Protein AF-A0A7S1WPB9-F1 (afdb_monomer)

Secondary structure (DSSP, 8-state):
-EEEE-HHHHT-HHHHHHHHHHHHTTPPPEEEEESS--SPPHHHHHHHHHHTHHHHHHHHHTTT--HHHHHHHHHHHHHSPPEEE---TT--HHHHHHHHHHHHTT-----PPPP-----------------

Sequence (132 aa):
MVVIVTPGVLARPWCAGEIAVAHQHQVPLVPVVFGTPWPPSSESIESALAGLGPQGTEILAGKGISLVQIRDAYGALSAASPVLVEALSECSYDRAIRAMLGVCDGRAPSLAPPAQSAAEDGGGVAAGIRRQ

pLDDT: mean 78.56, std 17.23, range [46.22, 97.81]

Foldseek 3Di:
DEDADDLVQLLALVSLLVLLVCVVVVNDYEYEYEADDDDQDLVSNVSSLVSCPPVSQVVCVVVVHHSVSSSVSSVNNRVDDYRYDYNDPPPPVVLVVVQVVCVVVVHHRDPPDPDPPPPPPDDDDDDDDDDD

Structure (mmCIF, N/CA/C/O backbone):
data_AF-A0A7S1WPB9-F1
#
_entry.id   AF-A0A7S1WPB9-F1
#
loop_
_atom_site.group_PDB
_atom_site.id
_atom_site.type_symbol
_atom_site.label_atom_id
_atom_site.label_alt_id
_atom_site.label_comp_id
_atom_site.label_asym_id
_atom_site.label_entity_id
_atom_site.label_seq_id
_atom_site.pdbx_PDB_ins_code
_atom_site.Cartn_x
_atom_site.Cartn_y
_atom_site.Cartn_z
_atom_site.occupancy
_atom_site.B_iso_or_equiv
_atom_site.auth_seq_id
_atom_site.auth_comp_id
_atom_site.auth_asym_id
_atom_site.auth_atom_id
_atom_site.pdbx_PDB_model_num
ATOM 1 N N . MET A 1 1 ? -2.193 -10.305 -4.334 1.00 89.50 1 MET A N 1
ATOM 2 C CA . MET A 1 1 ? -2.547 -8.924 -4.703 1.00 89.50 1 MET A CA 1
ATOM 3 C C . MET A 1 1 ? -1.323 -8.257 -5.295 1.00 89.50 1 MET A C 1
ATOM 5 O O . MET A 1 1 ? -0.276 -8.241 -4.658 1.00 89.50 1 MET A O 1
ATOM 9 N N . VAL A 1 2 ? -1.453 -7.736 -6.510 1.00 88.81 2 VAL A N 1
ATOM 10 C CA . VAL A 1 2 ? -0.414 -6.916 -7.137 1.00 88.81 2 VAL A CA 1
ATOM 11 C C . VAL A 1 2 ? -0.661 -5.464 -6.747 1.00 88.81 2 VAL A C 1
ATOM 13 O O . VAL A 1 2 ? -1.787 -4.987 -6.869 1.00 88.81 2 VAL A O 1
ATOM 16 N N . VAL A 1 3 ? 0.370 -4.777 -6.262 1.00 88.94 3 VAL A N 1
ATOM 17 C CA . VAL A 1 3 ? 0.270 -3.385 -5.811 1.00 88.94 3 VAL A CA 1
ATOM 18 C C . VAL A 1 3 ? 1.195 -2.529 -6.657 1.00 88.94 3 VAL A C 1
ATOM 20 O O . VAL A 1 3 ? 2.410 -2.682 -6.591 1.00 88.94 3 VAL A O 1
ATOM 23 N N . ILE A 1 4 ? 0.627 -1.605 -7.430 1.00 89.38 4 ILE A N 1
ATOM 24 C CA . ILE A 1 4 ? 1.413 -0.575 -8.115 1.00 89.38 4 ILE A CA 1
ATOM 25 C C . ILE A 1 4 ? 1.874 0.425 -7.064 1.00 89.38 4 ILE A C 1
ATOM 27 O O . ILE A 1 4 ? 1.068 1.190 -6.530 1.00 89.38 4 ILE A O 1
ATOM 31 N N . VAL A 1 5 ? 3.164 0.415 -6.749 1.00 87.56 5 VAL A N 1
ATOM 32 C CA . VAL A 1 5 ? 3.667 1.223 -5.652 1.00 87.56 5 VAL A CA 1
ATOM 33 C C . VAL A 1 5 ? 4.072 2.604 -6.138 1.00 87.56 5 VAL A C 1
ATOM 35 O O . VAL A 1 5 ? 5.113 2.801 -6.757 1.00 87.56 5 VAL A O 1
ATOM 38 N N . THR A 1 6 ? 3.231 3.578 -5.812 1.00 86.50 6 THR A N 1
ATOM 39 C CA . THR A 1 6 ? 3.523 5.006 -5.954 1.00 86.50 6 THR A CA 1
ATOM 40 C C . THR A 1 6 ? 3.005 5.740 -4.716 1.00 86.50 6 THR A C 1
ATOM 42 O O . THR A 1 6 ? 2.036 5.270 -4.108 1.00 86.50 6 THR A O 1
ATOM 45 N N . PRO A 1 7 ? 3.570 6.906 -4.348 1.00 85.12 7 PRO A N 1
ATOM 46 C CA . PRO A 1 7 ? 3.052 7.699 -3.232 1.00 85.12 7 PRO A CA 1
ATOM 47 C C . PRO A 1 7 ? 1.554 8.000 -3.370 1.00 85.12 7 PRO A C 1
ATOM 49 O O . PRO A 1 7 ? 0.802 7.893 -2.407 1.00 85.12 7 PRO A O 1
ATOM 52 N N . GLY A 1 8 ? 1.099 8.287 -4.595 1.00 87.38 8 GLY A N 1
ATOM 53 C CA . GLY A 1 8 ? -0.309 8.554 -4.883 1.00 87.38 8 GLY A CA 1
ATOM 54 C C . GLY A 1 8 ? -1.222 7.346 -4.668 1.00 87.38 8 GLY A C 1
ATOM 55 O O . GLY A 1 8 ? -2.339 7.522 -4.202 1.00 87.38 8 GLY A O 1
ATOM 56 N N . VAL A 1 9 ? -0.773 6.121 -4.962 1.00 91.06 9 VAL A N 1
ATOM 57 C CA . VAL A 1 9 ? -1.559 4.909 -4.667 1.00 91.06 9 VAL A CA 1
ATOM 58 C C . VAL A 1 9 ? -1.622 4.667 -3.160 1.00 91.06 9 VAL A C 1
ATOM 60 O O . VAL A 1 9 ? -2.707 4.449 -2.628 1.00 91.06 9 VAL A O 1
ATOM 63 N N . LEU A 1 10 ? -0.490 4.766 -2.458 1.00 91.50 10 LEU A N 1
ATOM 64 C CA . LEU A 1 10 ? -0.427 4.499 -1.017 1.00 91.50 10 LEU A CA 1
ATOM 65 C C . LEU A 1 10 ? -1.152 5.560 -0.167 1.00 91.50 10 LEU A C 1
ATOM 67 O O . LEU A 1 10 ? -1.588 5.263 0.942 1.00 91.50 10 LEU A O 1
ATOM 71 N N . ALA A 1 11 ? -1.321 6.780 -0.674 1.00 92.19 11 ALA A N 1
ATOM 72 C CA . ALA A 1 11 ? -2.071 7.835 0.008 1.00 92.19 11 ALA A CA 1
ATOM 73 C C . ALA A 1 11 ? -3.590 7.780 -0.250 1.00 92.19 11 ALA A C 1
ATOM 75 O O . ALA A 1 11 ? -4.334 8.609 0.273 1.00 92.19 11 ALA A O 1
ATOM 76 N N . ARG A 1 12 ? -4.092 6.839 -1.066 1.00 94.25 12 ARG A N 1
ATOM 77 C CA . ARG A 1 12 ? -5.533 6.717 -1.336 1.00 94.25 12 ARG A CA 1
ATOM 78 C C . ARG A 1 12 ? -6.196 5.780 -0.327 1.00 94.25 12 ARG A C 1
ATOM 80 O O . ARG A 1 12 ? -5.804 4.616 -0.259 1.00 94.25 12 ARG A O 1
ATOM 87 N N . PRO A 1 13 ? -7.262 6.218 0.369 1.00 94.62 13 PRO A N 1
ATOM 88 C CA . PRO A 1 13 ? -7.926 5.407 1.392 1.00 94.62 13 PRO A CA 1
ATOM 89 C C . PRO A 1 13 ? -8.379 4.038 0.889 1.00 94.62 13 PRO A C 1
ATOM 91 O O . PRO A 1 13 ? -8.163 3.034 1.552 1.00 94.62 13 PRO A O 1
ATOM 94 N N . TRP A 1 14 ? -8.941 3.973 -0.317 1.00 96.12 14 TRP A N 1
ATOM 95 C CA . TRP A 1 14 ? -9.410 2.718 -0.913 1.00 96.12 14 TRP A CA 1
ATOM 96 C C . TRP A 1 14 ? -8.264 1.718 -1.108 1.00 96.12 14 TRP A C 1
ATOM 98 O O . TRP A 1 14 ? -8.376 0.569 -0.699 1.00 96.12 14 TRP A O 1
ATOM 108 N N . CYS A 1 15 ? -7.137 2.179 -1.657 1.00 96.44 15 CYS A N 1
ATOM 109 C CA . CYS A 1 15 ? -5.960 1.346 -1.883 1.00 96.44 15 CYS A CA 1
ATOM 110 C C . CYS A 1 15 ? -5.332 0.901 -0.557 1.00 96.44 15 CYS A C 1
ATOM 112 O O . CYS A 1 15 ? -5.012 -0.273 -0.395 1.00 96.44 15 CYS A O 1
ATOM 114 N N . ALA A 1 16 ? -5.214 1.814 0.411 1.00 95.44 16 ALA A N 1
ATOM 115 C CA . ALA A 1 16 ? -4.731 1.503 1.753 1.00 95.44 16 ALA A CA 1
ATOM 116 C C . ALA A 1 16 ? -5.584 0.416 2.425 1.00 95.44 16 ALA A C 1
ATOM 118 O O . ALA A 1 16 ? -5.052 -0.531 3.004 1.00 95.44 16 ALA A O 1
ATOM 119 N N . GLY A 1 17 ? -6.909 0.525 2.290 1.00 96.56 17 GLY A N 1
ATOM 120 C CA . GLY A 1 17 ? -7.857 -0.460 2.794 1.00 96.56 17 GLY A CA 1
ATOM 121 C C . GLY A 1 17 ? -7.704 -1.825 2.124 1.00 96.56 17 GLY A C 1
ATOM 122 O O . GLY A 1 17 ? -7.613 -2.830 2.821 1.00 96.56 17 GLY A O 1
ATOM 123 N N . GLU A 1 18 ? -7.616 -1.878 0.794 1.00 97.81 18 GLU A N 1
ATOM 124 C CA . GLU A 1 18 ? -7.416 -3.136 0.058 1.00 97.81 18 GLU A CA 1
ATOM 125 C C . GLU A 1 18 ? -6.106 -3.830 0.441 1.00 97.81 18 GLU A C 1
ATOM 127 O O . GLU A 1 18 ? -6.098 -5.039 0.670 1.00 97.81 18 GLU A O 1
ATOM 132 N N . ILE A 1 19 ? -5.014 -3.071 0.570 1.00 96.88 19 ILE A N 1
ATOM 133 C CA . ILE A 1 19 ? -3.709 -3.601 0.982 1.00 96.88 19 ILE A CA 1
ATOM 134 C C . ILE A 1 19 ? -3.785 -4.148 2.415 1.00 96.88 19 ILE A C 1
ATOM 136 O O . ILE A 1 19 ? -3.306 -5.253 2.676 1.00 96.88 19 ILE A O 1
ATOM 140 N N . ALA A 1 20 ? -4.429 -3.418 3.334 1.00 97.56 20 ALA A N 1
ATOM 141 C CA . ALA A 1 20 ? -4.616 -3.859 4.714 1.00 97.56 20 ALA A CA 1
ATOM 142 C C . ALA A 1 20 ? -5.461 -5.137 4.812 1.00 97.56 20 ALA A C 1
ATOM 144 O O . ALA A 1 20 ? -5.086 -6.070 5.520 1.00 97.56 20 ALA A O 1
ATOM 145 N N . VAL A 1 21 ? -6.568 -5.211 4.071 1.00 97.62 21 VAL A N 1
ATOM 146 C CA . VAL A 1 21 ? -7.438 -6.395 4.019 1.00 97.62 21 VAL A CA 1
ATOM 147 C C . VAL A 1 21 ? -6.696 -7.584 3.408 1.00 97.62 21 VAL A C 1
ATOM 149 O O . VAL A 1 21 ? -6.711 -8.673 3.978 1.00 97.62 21 VAL A O 1
ATOM 152 N N . ALA A 1 22 ? -5.987 -7.389 2.294 1.00 96.88 22 ALA A N 1
ATOM 153 C CA . ALA A 1 22 ? -5.177 -8.438 1.680 1.00 96.88 22 ALA A CA 1
ATOM 154 C C . ALA A 1 22 ? -4.135 -8.992 2.664 1.00 96.88 22 ALA A C 1
ATOM 156 O O . ALA A 1 22 ? -4.024 -10.208 2.814 1.00 96.88 22 ALA A O 1
ATOM 157 N N . HIS A 1 23 ? -3.439 -8.115 3.393 1.00 96.75 23 HIS A N 1
ATOM 158 C CA . HIS A 1 23 ? -2.490 -8.509 4.431 1.00 96.75 23 HIS A CA 1
ATOM 159 C C . HIS A 1 23 ? -3.156 -9.307 5.567 1.00 96.75 23 HIS A C 1
ATOM 161 O O . HIS A 1 23 ? -2.672 -10.378 5.926 1.00 96.75 23 HIS A O 1
ATOM 167 N N . GLN A 1 24 ? -4.293 -8.839 6.095 1.00 97.00 24 GLN A N 1
ATOM 168 C CA . GLN A 1 24 ? -5.042 -9.532 7.156 1.00 97.00 24 GLN A CA 1
ATOM 169 C C . GLN A 1 24 ? -5.479 -10.942 6.750 1.00 97.00 24 GLN A C 1
ATOM 171 O O . GLN A 1 24 ? -5.432 -11.864 7.560 1.00 97.00 24 GLN A O 1
ATOM 176 N N . HIS A 1 25 ? -5.872 -11.114 5.489 1.00 96.69 25 HIS A N 1
ATOM 177 C CA . HIS A 1 25 ? -6.272 -12.403 4.928 1.00 96.69 25 HIS A CA 1
ATOM 178 C C . HIS A 1 25 ? -5.102 -13.214 4.358 1.00 96.69 25 HIS A C 1
ATOM 180 O O . HIS A 1 25 ? -5.331 -14.196 3.655 1.00 96.69 25 HIS A O 1
ATOM 186 N N . GLN A 1 26 ? -3.857 -12.821 4.652 1.00 95.06 26 GLN A N 1
ATOM 187 C CA . GLN A 1 26 ? -2.639 -13.510 4.213 1.00 95.06 26 GLN A CA 1
ATOM 188 C C . GLN A 1 26 ? -2.556 -13.688 2.688 1.00 95.06 26 GLN A C 1
ATOM 190 O O . GLN A 1 26 ? -1.932 -14.622 2.184 1.00 95.06 26 GLN A O 1
ATOM 195 N N . VAL A 1 27 ? -3.177 -12.781 1.932 1.00 94.19 27 VAL A N 1
ATOM 196 C CA . VAL A 1 27 ? -3.058 -12.745 0.479 1.00 94.19 27 VAL A CA 1
ATOM 197 C C . VAL A 1 27 ? -1.656 -12.226 0.141 1.00 94.19 27 VAL A C 1
ATOM 199 O O . VAL A 1 27 ? -1.315 -11.118 0.561 1.00 94.19 27 VAL A O 1
ATOM 202 N N . PRO A 1 28 ? -0.846 -12.961 -0.647 1.00 90.44 28 PRO A N 1
ATOM 203 C CA . PRO A 1 28 ? 0.503 -12.527 -1.001 1.00 90.44 28 PRO A CA 1
ATOM 204 C C . PRO A 1 28 ? 0.506 -11.132 -1.628 1.00 90.44 28 PRO A C 1
ATOM 206 O O . PRO A 1 28 ? -0.250 -10.877 -2.570 1.00 90.44 28 PRO A O 1
ATOM 209 N N . LEU A 1 29 ? 1.350 -10.233 -1.121 1.00 91.44 29 LEU A N 1
ATOM 210 C CA . LEU A 1 29 ? 1.523 -8.885 -1.657 1.00 91.44 29 LEU A CA 1
ATOM 211 C C . LEU A 1 29 ? 2.712 -8.862 -2.617 1.00 91.44 29 LEU A C 1
ATOM 213 O O . LEU A 1 29 ? 3.808 -9.290 -2.264 1.00 91.44 29 LEU A O 1
ATOM 217 N N . VAL A 1 30 ? 2.490 -8.354 -3.827 1.00 90.31 30 VAL A N 1
ATOM 218 C CA . VAL A 1 30 ? 3.505 -8.268 -4.882 1.00 90.31 30 VAL A CA 1
ATOM 219 C C . VAL A 1 30 ? 3.675 -6.797 -5.257 1.00 90.31 30 VAL A C 1
ATOM 221 O O . VAL A 1 30 ? 2.840 -6.267 -6.000 1.00 90.31 30 VAL A O 1
ATOM 224 N N . PRO A 1 31 ? 4.700 -6.108 -4.730 1.00 89.06 31 PRO A N 1
ATOM 225 C CA . PRO A 1 31 ? 4.952 -4.720 -5.080 1.00 89.06 31 PRO A CA 1
ATOM 226 C C . PRO A 1 31 ? 5.494 -4.621 -6.509 1.00 89.06 31 PRO A C 1
ATOM 228 O O . PRO A 1 31 ? 6.469 -5.281 -6.856 1.00 89.06 31 PRO A O 1
ATOM 231 N N . VAL A 1 32 ? 4.876 -3.777 -7.332 1.00 86.88 32 VAL A N 1
ATOM 232 C CA . VAL A 1 32 ? 5.345 -3.407 -8.673 1.00 86.88 32 VAL A CA 1
ATOM 233 C C . VAL A 1 32 ? 5.765 -1.946 -8.631 1.00 86.88 32 VAL A C 1
ATOM 235 O O . VAL A 1 32 ? 4.933 -1.063 -8.418 1.00 86.88 32 VAL A O 1
ATOM 238 N N . VAL A 1 33 ? 7.057 -1.693 -8.807 1.00 83.75 33 VAL A N 1
ATOM 239 C CA . VAL A 1 33 ? 7.663 -0.367 -8.624 1.00 83.75 33 VAL A CA 1
ATOM 240 C C . VAL A 1 33 ? 8.086 0.195 -9.972 1.00 83.75 33 VAL A C 1
ATOM 242 O O . VAL A 1 33 ? 8.727 -0.506 -10.751 1.00 83.75 33 VAL A O 1
ATOM 245 N N . PHE A 1 34 ? 7.772 1.468 -10.221 1.00 78.31 34 PHE A N 1
ATOM 246 C CA . PHE A 1 34 ? 8.148 2.178 -11.444 1.00 78.31 34 PHE A CA 1
ATOM 247 C C . PHE A 1 34 ? 9.233 3.222 -11.168 1.00 78.31 34 PHE A C 1
ATOM 249 O O . PHE A 1 34 ? 8.961 4.240 -10.538 1.00 78.31 34 PHE A O 1
ATOM 256 N N . GLY A 1 35 ? 10.445 3.001 -11.685 1.00 66.44 35 GLY A N 1
ATOM 257 C CA . GLY A 1 35 ? 11.460 4.051 -11.879 1.00 66.44 35 GLY A CA 1
ATOM 258 C C . GLY A 1 35 ? 12.040 4.770 -10.651 1.00 66.44 35 GLY A C 1
ATOM 259 O O . GLY A 1 35 ? 12.864 5.661 -10.838 1.00 66.44 35 GLY A O 1
ATOM 260 N N . THR A 1 36 ? 11.658 4.425 -9.421 1.00 63.81 36 THR A N 1
ATOM 261 C CA . THR A 1 36 ? 12.182 5.051 -8.195 1.00 63.81 36 THR A CA 1
ATOM 262 C C . THR A 1 36 ? 12.830 4.024 -7.267 1.00 63.81 36 THR A C 1
ATOM 264 O O . THR A 1 36 ? 12.495 2.838 -7.328 1.00 63.81 36 THR A O 1
ATOM 267 N N . PRO A 1 37 ? 13.776 4.450 -6.407 1.00 60.09 37 PRO A N 1
ATOM 268 C CA . PRO A 1 37 ? 14.389 3.543 -5.450 1.00 60.09 37 PRO A CA 1
ATOM 269 C C . PRO A 1 37 ? 13.341 2.987 -4.473 1.00 60.09 37 PRO A C 1
ATOM 271 O O . PRO A 1 37 ? 12.547 3.723 -3.888 1.00 60.09 37 PRO A O 1
ATOM 274 N N . TRP A 1 38 ? 13.373 1.666 -4.323 1.00 67.56 38 TRP A N 1
ATOM 275 C CA . TRP A 1 38 ? 12.595 0.830 -3.406 1.00 67.56 38 TRP A CA 1
ATOM 276 C C . TRP A 1 38 ? 13.584 0.017 -2.557 1.00 67.56 38 TRP A C 1
ATOM 278 O O . TRP A 1 38 ? 14.642 -0.326 -3.096 1.00 67.56 38 TRP A O 1
ATOM 288 N N . PRO A 1 39 ? 13.302 -0.349 -1.287 1.0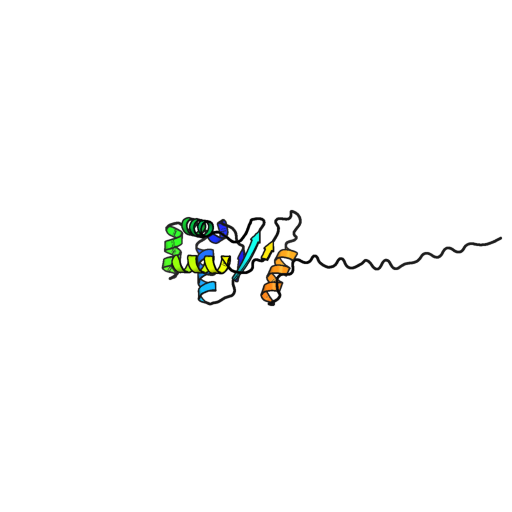0 68.38 39 PRO A N 1
ATOM 289 C CA . PRO A 1 39 ? 12.034 -0.286 -0.536 1.00 68.38 39 PRO A CA 1
ATOM 290 C C . PRO A 1 39 ? 11.685 1.075 0.097 1.00 68.38 39 PRO A C 1
ATOM 292 O O . PRO A 1 39 ? 12.563 1.925 0.247 1.00 68.38 39 PRO A O 1
ATOM 295 N N . PRO A 1 40 ? 10.408 1.307 0.474 1.00 76.56 40 PRO A N 1
ATOM 296 C CA . PRO A 1 40 ? 9.967 2.534 1.110 1.00 76.56 40 PRO A CA 1
ATOM 297 C C . PRO A 1 40 ? 10.496 2.546 2.541 1.00 76.56 40 PRO A C 1
ATOM 299 O O . PRO A 1 40 ? 10.333 1.583 3.296 1.00 76.56 40 PRO A O 1
ATOM 302 N N . SER A 1 41 ? 11.131 3.654 2.916 1.00 85.69 41 SER A N 1
ATOM 303 C CA . SER A 1 41 ? 11.561 3.892 4.292 1.00 85.69 41 SER A CA 1
ATOM 304 C C . SER A 1 41 ? 10.353 3.987 5.229 1.00 85.69 41 SER A C 1
ATOM 306 O O . SER A 1 41 ? 9.244 4.310 4.795 1.00 85.69 41 SER A O 1
ATOM 308 N N . SER A 1 42 ? 10.564 3.789 6.533 1.00 87.69 42 SER A N 1
ATOM 309 C CA . SER A 1 42 ? 9.523 4.053 7.538 1.00 87.69 42 SER A CA 1
ATOM 310 C C . SER A 1 42 ? 8.967 5.475 7.413 1.00 87.69 42 SER A C 1
ATOM 312 O O . SER A 1 42 ? 7.767 5.681 7.525 1.00 87.69 42 SER A O 1
ATOM 314 N N . GLU A 1 43 ? 9.819 6.449 7.087 1.00 88.94 43 GLU A N 1
ATOM 315 C CA . GLU A 1 43 ? 9.408 7.828 6.808 1.00 88.94 43 GLU A CA 1
ATOM 316 C C . GLU A 1 43 ? 8.459 7.929 5.601 1.00 88.94 43 GLU A C 1
ATOM 318 O O . GLU A 1 43 ? 7.452 8.632 5.661 1.00 88.94 43 GLU A O 1
ATOM 323 N N . SER A 1 44 ? 8.726 7.180 4.527 1.00 86.38 44 SER A N 1
ATOM 324 C CA . SER A 1 44 ? 7.849 7.137 3.348 1.00 86.38 44 SER A CA 1
ATOM 325 C C . SER A 1 44 ? 6.484 6.524 3.678 1.00 86.38 44 SER A C 1
ATOM 327 O O . SER A 1 44 ? 5.461 6.990 3.178 1.00 86.38 44 SER A O 1
ATOM 329 N N . ILE A 1 45 ? 6.457 5.501 4.540 1.00 90.12 45 ILE A N 1
ATOM 330 C CA . ILE A 1 45 ? 5.218 4.888 5.039 1.00 90.12 45 ILE A CA 1
ATOM 331 C C . ILE A 1 45 ? 4.414 5.910 5.847 1.00 90.12 45 ILE A C 1
ATOM 333 O O . ILE A 1 45 ? 3.232 6.104 5.570 1.00 90.12 45 ILE A O 1
ATOM 337 N N . GLU A 1 46 ? 5.043 6.610 6.792 1.00 92.44 46 GLU A N 1
ATOM 338 C CA . GLU A 1 46 ? 4.359 7.633 7.593 1.00 92.44 46 GLU A CA 1
ATOM 339 C C . GLU A 1 46 ? 3.857 8.799 6.731 1.00 92.44 46 GLU A C 1
ATOM 341 O O . GLU A 1 46 ? 2.744 9.281 6.935 1.00 92.44 46 GLU A O 1
ATOM 346 N N . SER A 1 47 ? 4.622 9.209 5.716 1.00 90.31 47 SER A N 1
ATOM 347 C CA . SER A 1 47 ? 4.186 10.218 4.746 1.00 90.31 47 SER A CA 1
ATOM 348 C C . SER A 1 47 ? 2.934 9.772 3.977 1.00 90.31 47 SER A C 1
ATOM 350 O O . SER A 1 47 ? 1.984 10.546 3.841 1.00 90.31 47 SER A O 1
ATOM 352 N N . ALA A 1 48 ? 2.879 8.510 3.537 1.00 90.00 48 ALA A N 1
ATOM 353 C CA . ALA A 1 48 ? 1.701 7.957 2.871 1.00 90.00 48 ALA A CA 1
ATOM 354 C C . ALA A 1 48 ? 0.477 7.901 3.800 1.00 90.00 48 ALA A C 1
ATOM 356 O O . ALA A 1 48 ? -0.625 8.256 3.381 1.00 90.00 48 ALA A O 1
ATOM 357 N N . LEU A 1 49 ? 0.667 7.513 5.067 1.00 92.94 49 LEU A N 1
ATOM 358 C CA . LEU A 1 49 ? -0.401 7.501 6.073 1.00 92.94 49 LEU A CA 1
ATOM 359 C C . LEU A 1 49 ? -0.923 8.912 6.362 1.00 92.94 49 LEU A C 1
ATOM 361 O O . LEU A 1 49 ? -2.134 9.115 6.426 1.00 92.94 49 LEU A O 1
ATOM 365 N N . ALA A 1 50 ? -0.031 9.897 6.481 1.00 93.12 50 ALA A N 1
ATOM 366 C CA . ALA A 1 50 ? -0.414 11.299 6.631 1.00 93.12 50 ALA A CA 1
ATOM 367 C C . ALA A 1 50 ? -1.220 11.800 5.418 1.00 93.12 50 ALA A C 1
ATOM 369 O O . ALA A 1 50 ? -2.181 12.554 5.579 1.00 93.12 50 ALA A O 1
ATOM 370 N N . GLY A 1 51 ? -0.878 11.326 4.215 1.00 92.31 51 GLY A N 1
ATOM 371 C CA . GLY A 1 51 ? -1.571 11.640 2.965 1.00 92.31 51 GLY A CA 1
ATOM 372 C C . GLY A 1 51 ? -3.030 11.171 2.890 1.00 92.31 51 GLY A C 1
ATOM 373 O O . GLY A 1 51 ? -3.783 11.709 2.081 1.00 92.31 51 GLY A O 1
ATOM 374 N N . LEU A 1 52 ? -3.464 10.233 3.744 1.00 93.00 52 LEU A N 1
ATOM 375 C CA . LEU A 1 52 ? -4.867 9.796 3.810 1.00 93.00 52 LEU A CA 1
ATOM 376 C C . LEU A 1 52 ? -5.806 10.924 4.265 1.00 93.00 52 LEU A C 1
ATOM 378 O O . LEU A 1 52 ? -6.970 10.970 3.857 1.00 93.00 52 LEU A O 1
ATOM 382 N N . GLY A 1 53 ? -5.301 11.818 5.121 1.00 93.69 53 GLY A N 1
ATOM 383 C CA . GLY A 1 53 ? -6.066 12.893 5.743 1.00 93.69 53 GLY A CA 1
ATOM 384 C C . GLY A 1 53 ? -7.233 12.412 6.629 1.00 93.69 53 GLY A C 1
ATOM 385 O O . GLY A 1 53 ? -7.541 11.220 6.693 1.00 93.69 53 GLY A O 1
ATOM 386 N N . PRO A 1 54 ? -7.934 13.337 7.312 1.00 95.38 54 PRO A N 1
ATOM 387 C CA . PRO A 1 54 ? -8.998 12.981 8.256 1.00 95.38 54 PRO A CA 1
ATOM 388 C C . PRO A 1 54 ? -10.161 12.223 7.602 1.00 95.38 54 PRO A C 1
ATOM 390 O O . PRO A 1 54 ? -10.585 11.180 8.096 1.00 95.38 54 PRO A O 1
ATOM 393 N N . GLN A 1 55 ? -10.627 12.694 6.442 1.00 95.31 55 GLN A N 1
ATOM 394 C CA . GLN A 1 55 ? -11.729 12.061 5.713 1.00 95.31 55 GLN A CA 1
ATOM 395 C C . GLN A 1 55 ? -11.379 10.633 5.276 1.00 95.31 55 GLN A C 1
ATOM 397 O O . GLN A 1 55 ? -12.201 9.725 5.381 1.00 95.31 55 GLN A O 1
ATOM 402 N N . GLY A 1 56 ? -10.146 10.413 4.809 1.00 93.75 56 GLY A N 1
ATOM 403 C CA . GLY A 1 56 ? -9.682 9.079 4.452 1.00 93.75 56 GLY A CA 1
ATOM 404 C C . GLY A 1 56 ? -9.639 8.144 5.652 1.00 93.75 56 GLY A C 1
ATOM 405 O O . GLY A 1 56 ? -10.113 7.012 5.561 1.00 93.75 56 GLY A O 1
ATOM 406 N N . THR A 1 57 ? -9.137 8.630 6.791 1.00 94.75 57 THR A N 1
ATOM 407 C CA . THR A 1 57 ? -9.120 7.841 8.029 1.00 94.75 57 THR A CA 1
ATOM 408 C C . THR A 1 57 ? -10.519 7.497 8.530 1.00 94.75 57 THR A C 1
ATOM 410 O O . THR A 1 57 ? -10.738 6.373 8.971 1.00 94.75 57 THR A O 1
ATOM 413 N N . GLU A 1 58 ? -11.484 8.410 8.407 1.00 95.94 58 GLU A N 1
ATOM 414 C CA . GLU A 1 58 ? -12.876 8.169 8.796 1.00 95.94 58 GLU A CA 1
ATOM 415 C C . GLU A 1 58 ? -13.537 7.093 7.921 1.00 95.94 58 GLU A C 1
ATOM 417 O O . GLU A 1 58 ? -14.159 6.167 8.443 1.00 95.94 58 GLU A O 1
ATOM 422 N N . ILE A 1 59 ? -13.341 7.155 6.598 1.00 95.38 59 ILE A N 1
ATOM 423 C CA . ILE A 1 59 ? -13.836 6.139 5.653 1.00 95.38 59 ILE A CA 1
ATOM 424 C C . ILE A 1 59 ? -13.311 4.747 6.026 1.00 95.38 59 ILE A C 1
ATOM 426 O O . ILE A 1 59 ? -14.072 3.779 6.044 1.00 95.38 59 ILE A O 1
ATOM 430 N N . LEU A 1 60 ? -12.016 4.651 6.326 1.00 96.12 60 LEU A N 1
ATOM 431 C CA . LEU A 1 60 ? -11.351 3.405 6.703 1.00 96.12 60 LEU A CA 1
ATOM 432 C C . LEU A 1 60 ? -11.848 2.875 8.051 1.00 96.12 60 LEU A C 1
ATOM 434 O O . LEU A 1 60 ? -12.198 1.697 8.159 1.00 96.12 60 LEU A O 1
ATOM 438 N N . ALA A 1 61 ? -11.975 3.754 9.046 1.00 96.12 61 ALA A N 1
ATOM 439 C CA . ALA A 1 61 ? -12.524 3.407 10.351 1.00 96.12 61 ALA A CA 1
ATOM 440 C C . ALA A 1 61 ? -13.966 2.886 10.237 1.00 96.12 61 ALA A C 1
ATOM 442 O O . ALA A 1 61 ? -14.301 1.870 10.846 1.00 96.12 61 ALA A O 1
ATOM 443 N N . GLY A 1 62 ? -14.796 3.497 9.381 1.00 95.06 62 GLY A N 1
ATOM 444 C CA . GLY A 1 62 ? -16.153 3.030 9.075 1.00 95.06 62 GLY A CA 1
ATOM 445 C C . GLY A 1 62 ? -16.217 1.644 8.416 1.00 95.06 62 GLY A C 1
ATOM 446 O O . GLY A 1 62 ? -17.283 1.031 8.367 1.00 95.06 62 GLY A O 1
ATOM 447 N N . LYS A 1 63 ? -15.086 1.123 7.924 1.00 95.88 63 LYS A N 1
ATOM 448 C CA . LYS A 1 63 ? -14.928 -0.245 7.405 1.00 95.88 63 LYS A CA 1
ATOM 449 C C . LYS A 1 63 ? -14.199 -1.181 8.374 1.00 95.88 63 LYS A C 1
ATOM 451 O O . LYS A 1 63 ? -13.914 -2.314 8.005 1.00 95.88 63 LYS A O 1
ATOM 456 N N . GLY A 1 64 ? -13.907 -0.732 9.595 1.00 96.88 64 GLY A N 1
ATOM 457 C CA . GLY A 1 64 ? -13.167 -1.511 10.590 1.00 96.88 64 GLY A CA 1
ATOM 458 C C . GLY A 1 64 ? -11.668 -1.625 10.302 1.00 96.88 64 GLY A C 1
ATOM 459 O O . GLY A 1 64 ? -11.021 -2.517 10.844 1.00 96.88 64 GLY A O 1
ATOM 460 N N . ILE A 1 65 ? -11.117 -0.744 9.459 1.00 97.62 65 ILE A N 1
ATOM 461 C CA . ILE A 1 65 ? -9.695 -0.727 9.105 1.00 97.62 65 ILE A CA 1
ATOM 462 C C . ILE A 1 65 ? -9.000 0.391 9.886 1.00 97.62 65 ILE A C 1
ATOM 464 O O . ILE A 1 65 ? -9.311 1.570 9.720 1.00 97.62 65 ILE A O 1
ATOM 468 N N . SER A 1 66 ? -8.045 0.025 10.740 1.00 97.12 66 SER A N 1
ATOM 469 C CA . SER A 1 66 ? -7.264 0.965 11.545 1.00 97.12 66 SER A CA 1
ATOM 470 C C . SER A 1 66 ? -5.969 1.392 10.849 1.00 97.12 66 SER A C 1
ATOM 472 O O . SER A 1 66 ? -5.402 0.666 10.033 1.00 97.12 66 SER A O 1
ATOM 474 N N . LEU A 1 67 ? -5.441 2.560 11.231 1.00 96.44 67 LEU A N 1
ATOM 475 C CA . LEU A 1 67 ? -4.136 3.031 10.752 1.00 96.44 67 LEU A CA 1
ATOM 476 C C . LEU A 1 67 ? -2.987 2.081 11.115 1.00 96.44 67 LEU A C 1
ATOM 478 O O . LEU A 1 67 ? -2.030 1.971 10.356 1.00 96.44 67 LEU A O 1
ATOM 482 N N . VAL A 1 68 ? -3.093 1.371 12.242 1.00 96.94 68 VAL A N 1
ATOM 483 C CA . VAL A 1 68 ? -2.104 0.359 12.643 1.00 96.94 68 VAL A CA 1
ATOM 484 C C . VAL A 1 68 ? -2.093 -0.792 11.641 1.00 96.94 68 VAL A C 1
ATOM 486 O O . VAL A 1 68 ? -1.036 -1.155 11.145 1.00 96.94 68 VAL A O 1
ATOM 489 N N . GLN A 1 69 ? -3.268 -1.293 11.249 1.00 97.25 69 GLN A N 1
ATOM 490 C CA . GLN A 1 69 ? -3.371 -2.371 10.262 1.00 97.25 69 GLN A CA 1
ATOM 491 C C . GLN A 1 69 ? -2.813 -1.960 8.893 1.00 97.25 69 GLN A C 1
ATOM 493 O O . GLN A 1 69 ? -2.184 -2.774 8.221 1.00 97.25 69 GLN A O 1
ATOM 498 N N . ILE A 1 70 ? -3.023 -0.705 8.482 1.00 96.69 70 ILE A N 1
ATOM 499 C CA . ILE A 1 70 ? -2.467 -0.177 7.228 1.00 96.69 70 ILE A CA 1
ATOM 500 C C . ILE A 1 70 ? -0.946 -0.058 7.330 1.00 96.69 70 ILE A C 1
ATOM 502 O O . ILE A 1 70 ? -0.246 -0.485 6.415 1.00 96.69 70 ILE A O 1
ATOM 506 N N . ARG A 1 71 ? -0.426 0.473 8.444 1.00 96.38 71 ARG A N 1
ATOM 507 C CA . ARG A 1 71 ? 1.018 0.561 8.696 1.00 96.38 71 ARG A CA 1
ATOM 508 C C . ARG A 1 71 ? 1.674 -0.814 8.623 1.00 96.38 71 ARG A C 1
ATOM 510 O O . ARG A 1 71 ? 2.668 -0.966 7.917 1.00 96.38 71 ARG A O 1
ATOM 517 N N . ASP A 1 72 ? 1.103 -1.803 9.302 1.00 96.06 72 ASP A N 1
ATOM 518 C CA . ASP A 1 72 ? 1.621 -3.172 9.311 1.00 96.06 72 ASP A CA 1
ATOM 519 C C . ASP A 1 72 ? 1.622 -3.764 7.896 1.00 96.06 72 ASP A C 1
ATOM 521 O O . ASP A 1 72 ? 2.621 -4.334 7.456 1.00 96.06 72 ASP A O 1
ATOM 525 N N . ALA A 1 73 ? 0.543 -3.549 7.138 1.00 96.44 73 ALA A N 1
ATOM 526 C CA . ALA A 1 73 ? 0.445 -4.003 5.757 1.00 96.44 73 ALA A CA 1
ATOM 527 C C . ALA A 1 73 ? 1.449 -3.303 4.826 1.00 96.44 73 ALA A C 1
ATOM 529 O O . ALA A 1 73 ? 2.017 -3.946 3.945 1.00 96.44 73 ALA A O 1
ATOM 530 N N . TYR A 1 74 ? 1.720 -2.010 5.026 1.00 94.81 74 TYR A N 1
ATOM 531 C CA . TYR A 1 74 ? 2.754 -1.282 4.281 1.00 94.81 74 TYR A CA 1
ATOM 532 C C . TYR A 1 74 ? 4.159 -1.760 4.656 1.00 94.81 74 TYR A C 1
ATOM 534 O O . TYR A 1 74 ? 5.014 -1.871 3.778 1.00 94.81 74 TYR A O 1
ATOM 542 N N . GLY A 1 75 ? 4.389 -2.112 5.922 1.00 93.06 75 GLY A N 1
ATOM 543 C CA . GLY A 1 75 ? 5.620 -2.763 6.369 1.00 93.06 75 GLY A CA 1
ATOM 544 C C . GLY A 1 75 ? 5.829 -4.125 5.702 1.00 93.06 75 GLY A C 1
ATOM 545 O O . GLY A 1 75 ? 6.905 -4.391 5.168 1.00 93.06 75 GLY A O 1
ATOM 546 N N . ALA A 1 76 ? 4.786 -4.956 5.648 1.00 92.50 76 ALA A N 1
ATOM 547 C CA . ALA A 1 76 ? 4.827 -6.242 4.954 1.00 92.50 76 ALA A CA 1
ATOM 548 C C . ALA A 1 76 ? 5.043 -6.081 3.440 1.00 92.50 76 ALA A C 1
ATOM 550 O O . ALA A 1 76 ? 5.838 -6.809 2.850 1.00 92.50 76 ALA A O 1
ATOM 551 N N . LEU A 1 77 ? 4.385 -5.097 2.817 1.00 91.50 77 LEU A N 1
ATOM 552 C CA . LEU A 1 77 ? 4.593 -4.752 1.411 1.00 91.50 77 LEU A CA 1
ATOM 553 C C . LEU A 1 77 ? 6.043 -4.310 1.156 1.00 91.50 77 LEU A C 1
ATOM 555 O O . LEU A 1 77 ? 6.634 -4.748 0.179 1.00 91.50 77 LEU A O 1
ATOM 559 N N . SER A 1 78 ? 6.625 -3.494 2.041 1.00 89.19 78 SER A N 1
ATOM 560 C CA . SER A 1 78 ? 8.025 -3.035 1.980 1.00 89.19 78 SER A CA 1
ATOM 561 C C . SER A 1 78 ? 9.030 -4.191 2.064 1.00 89.19 78 SER A C 1
ATOM 563 O O . SER A 1 78 ? 10.020 -4.212 1.333 1.00 89.19 78 SER A O 1
ATOM 565 N N . ALA A 1 79 ? 8.746 -5.183 2.913 1.00 88.31 79 ALA A N 1
ATOM 566 C CA . ALA A 1 79 ? 9.569 -6.379 3.080 1.00 88.31 79 ALA A CA 1
ATOM 567 C C . ALA A 1 79 ? 9.402 -7.416 1.949 1.00 88.31 79 ALA A C 1
ATOM 569 O O . ALA A 1 79 ? 10.209 -8.344 1.849 1.00 88.31 79 ALA A O 1
ATOM 570 N N . ALA A 1 80 ? 8.369 -7.294 1.110 1.00 87.06 80 ALA A N 1
ATOM 571 C CA . ALA A 1 80 ? 8.122 -8.214 0.006 1.00 87.06 80 ALA A CA 1
ATOM 572 C C . ALA A 1 80 ? 9.098 -7.988 -1.163 1.00 87.06 80 ALA A C 1
ATOM 574 O O . ALA A 1 80 ? 9.554 -6.872 -1.420 1.00 87.06 80 ALA A O 1
ATOM 575 N N . SER A 1 81 ? 9.399 -9.061 -1.905 1.00 80.75 81 SER A N 1
ATOM 576 C CA . SER A 1 81 ? 10.261 -8.989 -3.090 1.00 80.75 81 SER A CA 1
ATOM 577 C C . SER A 1 81 ? 9.562 -8.190 -4.201 1.00 80.75 81 SER A C 1
ATOM 579 O O . SER A 1 81 ? 8.492 -8.607 -4.655 1.00 80.75 81 SER A O 1
ATOM 581 N N . PRO A 1 82 ? 10.118 -7.043 -4.633 1.00 81.44 82 PRO A N 1
ATOM 582 C CA . PRO A 1 82 ? 9.484 -6.210 -5.641 1.00 81.44 82 PRO A CA 1
ATOM 583 C C . PRO A 1 82 ? 9.733 -6.728 -7.053 1.00 81.44 82 PRO A C 1
ATOM 585 O O . PRO A 1 82 ? 10.807 -7.226 -7.392 1.00 81.44 82 PRO A O 1
ATOM 588 N N . VAL A 1 83 ? 8.755 -6.490 -7.918 1.00 78.12 83 VAL A N 1
ATOM 589 C CA . VAL A 1 83 ? 8.945 -6.470 -9.363 1.00 78.12 83 VAL A CA 1
ATOM 590 C C . VAL A 1 83 ? 9.340 -5.049 -9.749 1.00 78.12 83 VAL A C 1
ATOM 592 O O . VA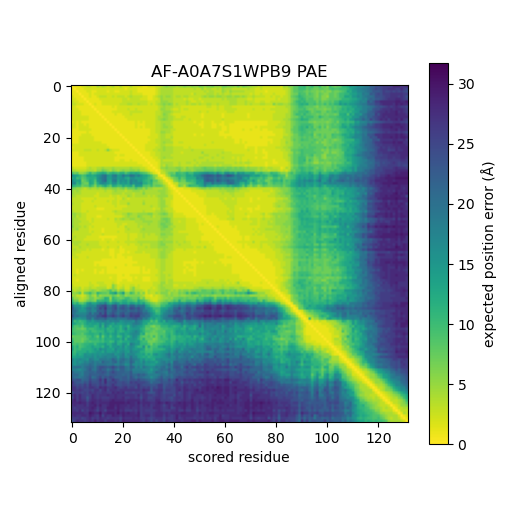L A 1 83 ? 8.523 -4.126 -9.707 1.00 78.12 83 VAL A O 1
ATOM 595 N N . LEU A 1 84 ? 10.608 -4.867 -10.109 1.00 72.56 84 LEU A N 1
ATOM 596 C CA . LEU A 1 84 ? 11.104 -3.590 -10.610 1.00 72.56 84 LEU A CA 1
ATOM 597 C C . LEU A 1 84 ? 10.756 -3.457 -12.091 1.00 72.56 84 LEU A C 1
ATOM 599 O O . LEU A 1 84 ? 11.195 -4.249 -12.923 1.00 72.56 84 LEU A O 1
ATOM 603 N N . VAL A 1 85 ? 9.973 -2.435 -12.415 1.00 68.00 85 VAL A N 1
ATOM 604 C CA . VAL A 1 85 ? 9.746 -1.988 -13.784 1.00 68.00 85 VAL A CA 1
ATOM 605 C C . VAL A 1 85 ? 10.584 -0.730 -13.951 1.00 68.00 85 VAL A C 1
ATOM 607 O O . VAL A 1 85 ? 10.222 0.352 -13.482 1.00 68.00 85 VAL A O 1
ATOM 610 N N . GLU A 1 86 ? 11.761 -0.874 -14.562 1.00 61.31 86 GLU A N 1
ATOM 611 C CA . GLU A 1 86 ? 12.572 0.290 -14.911 1.00 61.31 86 GLU A CA 1
ATOM 612 C C . GLU A 1 86 ? 11.720 1.244 -15.755 1.00 61.31 86 GLU A C 1
ATOM 614 O O . GLU A 1 86 ? 11.029 0.818 -16.688 1.00 61.31 86 GLU A O 1
ATOM 619 N N . ALA A 1 87 ? 11.749 2.533 -15.401 1.00 55.25 87 ALA A N 1
ATOM 620 C CA . ALA A 1 87 ? 11.142 3.599 -16.188 1.00 55.25 87 ALA A CA 1
ATOM 621 C C . ALA A 1 87 ? 11.955 3.782 -17.473 1.00 55.25 87 ALA A C 1
ATOM 623 O O . ALA A 1 87 ? 12.693 4.746 -17.640 1.00 55.25 87 ALA A O 1
ATOM 624 N N . LEU A 1 88 ? 11.874 2.805 -18.366 1.00 46.22 88 LEU A N 1
ATOM 625 C CA . LEU A 1 88 ? 12.457 2.888 -19.685 1.00 46.22 88 LEU A CA 1
ATOM 626 C C . LEU A 1 88 ? 11.384 3.432 -20.608 1.00 46.22 88 LEU A C 1
ATOM 628 O O . LEU A 1 88 ? 10.283 2.885 -20.692 1.00 46.22 88 LEU A O 1
ATOM 632 N N . SER A 1 89 ? 11.757 4.470 -21.342 1.00 49.81 89 SER A N 1
ATOM 633 C CA . SER A 1 89 ? 11.034 5.074 -22.460 1.00 49.81 89 SER A CA 1
ATOM 634 C C . SER A 1 89 ? 10.564 4.081 -23.538 1.00 49.81 89 SER A C 1
ATOM 636 O O . SER A 1 89 ? 9.912 4.497 -24.486 1.00 49.81 89 SER A O 1
ATOM 638 N N . GLU A 1 90 ? 10.864 2.784 -23.401 1.00 51.34 90 GLU A N 1
ATOM 639 C CA . GLU A 1 90 ? 10.494 1.705 -24.321 1.00 51.34 90 GLU A CA 1
ATOM 640 C C . GLU A 1 90 ? 10.126 0.379 -23.617 1.00 51.34 90 GLU A C 1
ATOM 642 O O . GLU A 1 90 ? 10.103 -0.682 -24.243 1.00 51.34 90 GLU A O 1
ATOM 647 N N . CYS A 1 91 ? 9.821 0.382 -22.313 1.00 50.06 91 CYS A N 1
ATOM 648 C CA .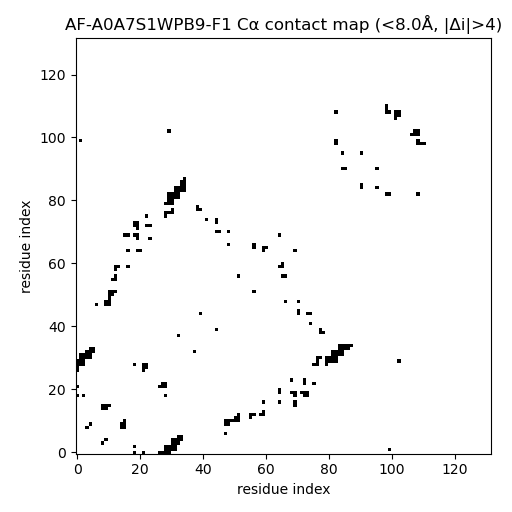 CYS A 1 91 ? 9.273 -0.820 -21.676 1.00 50.06 91 CYS A CA 1
ATOM 649 C C . CYS A 1 91 ? 7.821 -1.005 -22.139 1.00 50.06 91 CYS A C 1
ATOM 651 O O . CYS A 1 91 ? 6.907 -0.364 -21.620 1.00 50.06 91 CYS A O 1
ATOM 653 N N . SER A 1 92 ? 7.596 -1.860 -23.145 1.00 60.75 92 SER A N 1
ATOM 654 C CA . SER A 1 92 ? 6.234 -2.181 -23.573 1.00 60.75 92 SER A CA 1
ATOM 655 C C . SER A 1 92 ? 5.478 -2.808 -22.398 1.00 60.75 92 SER A C 1
ATOM 657 O O . SER A 1 92 ? 6.020 -3.636 -21.656 1.00 60.75 92 SER A O 1
ATOM 659 N N . TYR A 1 93 ? 4.223 -2.394 -22.224 1.00 63.53 93 TYR A N 1
ATOM 660 C CA . TYR A 1 93 ? 3.291 -2.898 -21.212 1.00 63.53 93 TYR A CA 1
ATOM 661 C C . TYR A 1 93 ? 3.327 -4.435 -21.068 1.00 63.53 93 TYR A C 1
ATOM 663 O O . TYR A 1 93 ? 3.140 -4.950 -19.966 1.00 63.53 93 TYR A O 1
ATOM 671 N N . ASP A 1 94 ? 3.661 -5.170 -22.134 1.00 65.75 94 ASP A N 1
ATOM 672 C CA . ASP A 1 94 ? 3.801 -6.628 -22.130 1.00 65.75 94 ASP A CA 1
ATOM 673 C C . ASP A 1 94 ? 4.853 -7.156 -21.152 1.00 65.75 94 ASP A C 1
ATOM 675 O O . ASP A 1 94 ? 4.645 -8.220 -20.571 1.00 65.75 94 ASP A O 1
ATOM 679 N N . ARG A 1 95 ? 5.981 -6.462 -20.938 1.00 61.91 95 ARG A N 1
ATOM 680 C CA . ARG A 1 95 ? 6.985 -6.922 -19.959 1.00 61.91 95 ARG A CA 1
ATOM 681 C C . ARG A 1 95 ? 6.466 -6.804 -18.535 1.00 61.91 95 ARG A C 1
ATOM 683 O O . ARG A 1 95 ? 6.632 -7.743 -17.761 1.00 61.91 95 ARG A O 1
ATOM 690 N N . ALA A 1 96 ? 5.805 -5.693 -18.213 1.00 64.56 96 ALA A N 1
ATOM 691 C CA . ALA A 1 96 ? 5.165 -5.521 -16.915 1.00 64.56 96 ALA A CA 1
ATOM 692 C C . ALA A 1 96 ? 4.076 -6.586 -16.714 1.00 64.56 96 ALA A C 1
ATOM 694 O O . ALA A 1 96 ? 4.045 -7.239 -15.675 1.00 64.56 96 ALA A O 1
ATOM 695 N N . ILE A 1 97 ? 3.244 -6.836 -17.731 1.00 70.38 97 ILE A N 1
ATOM 696 C CA . ILE A 1 97 ? 2.205 -7.874 -17.695 1.00 70.38 97 ILE A CA 1
ATOM 697 C C . ILE A 1 97 ? 2.813 -9.264 -17.496 1.00 70.38 97 ILE A C 1
ATOM 699 O O . ILE A 1 97 ? 2.364 -9.992 -16.620 1.00 70.38 97 ILE A O 1
ATOM 703 N N . ARG A 1 98 ? 3.862 -9.640 -18.233 1.00 69.12 98 ARG A N 1
ATOM 704 C CA . ARG A 1 98 ? 4.519 -10.949 -18.068 1.00 69.12 98 ARG A CA 1
ATOM 705 C C . ARG A 1 98 ? 5.183 -11.106 -16.708 1.00 69.12 98 ARG A C 1
ATOM 707 O O . ARG A 1 98 ? 5.113 -12.189 -16.140 1.00 69.12 98 ARG A O 1
ATOM 714 N N . ALA A 1 99 ? 5.798 -10.051 -16.178 1.00 64.75 99 ALA A N 1
ATOM 715 C CA . ALA A 1 99 ? 6.356 -10.080 -14.833 1.00 64.75 99 ALA A CA 1
ATOM 716 C C . ALA A 1 99 ? 5.246 -10.251 -13.782 1.00 64.75 99 ALA A C 1
ATOM 718 O O . ALA A 1 99 ? 5.373 -11.096 -12.902 1.00 64.75 99 ALA A O 1
ATOM 719 N N . MET A 1 100 ? 4.125 -9.530 -13.922 1.00 67.12 100 MET A N 1
ATOM 720 C CA . MET A 1 100 ? 2.952 -9.682 -13.052 1.00 67.12 100 MET A CA 1
ATOM 721 C C . MET A 1 100 ? 2.340 -11.090 -13.143 1.00 67.12 100 MET A C 1
ATOM 723 O O . MET A 1 100 ? 2.048 -11.693 -12.114 1.00 67.12 100 MET A O 1
ATOM 727 N N . LEU A 1 101 ? 2.191 -11.643 -14.352 1.00 70.88 101 LEU A N 1
ATOM 728 C CA . LEU A 1 101 ? 1.667 -12.996 -14.575 1.00 70.88 101 LEU A CA 1
ATOM 729 C C . LEU A 1 101 ? 2.619 -14.081 -14.055 1.00 70.88 101 LEU A C 1
ATOM 731 O O . LEU A 1 101 ? 2.168 -15.040 -13.439 1.00 70.88 101 LEU A O 1
ATOM 735 N N . GLY A 1 102 ? 3.933 -13.909 -14.221 1.00 67.81 102 GLY A N 1
ATOM 736 C CA . GLY A 1 102 ? 4.930 -14.850 -13.710 1.00 67.81 102 GLY A CA 1
ATOM 737 C C . GLY A 1 102 ? 4.863 -15.013 -12.191 1.00 67.81 102 GLY A C 1
ATOM 738 O O . GLY A 1 102 ? 4.984 -16.132 -11.692 1.00 67.81 102 GLY A O 1
ATOM 739 N N . VAL A 1 103 ? 4.586 -13.926 -11.463 1.00 64.38 103 VAL A N 1
ATOM 740 C CA . VAL A 1 103 ? 4.388 -13.988 -10.010 1.00 64.38 103 VAL A CA 1
ATOM 741 C C . VAL A 1 103 ? 3.084 -14.708 -9.643 1.00 64.38 103 VAL A C 1
ATOM 743 O O . VAL A 1 103 ? 3.069 -15.468 -8.675 1.00 64.38 103 VAL A O 1
ATOM 746 N N . CYS A 1 104 ? 2.008 -14.538 -10.421 1.00 59.94 104 CYS A N 1
ATOM 747 C CA . CYS A 1 104 ? 0.763 -15.294 -10.226 1.00 59.94 1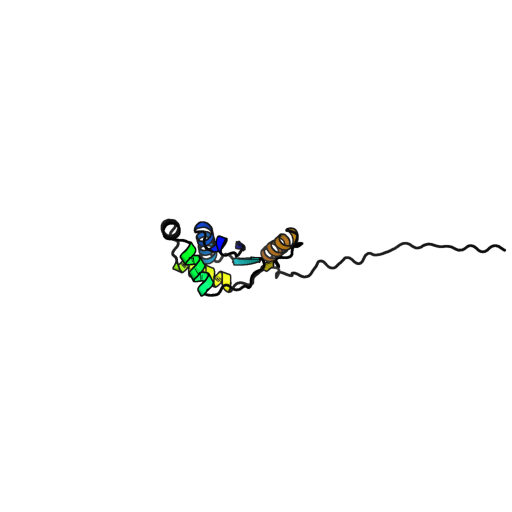04 CYS A CA 1
ATOM 748 C C . CYS A 1 104 ? 0.956 -16.811 -10.402 1.00 59.94 104 CYS A C 1
ATOM 750 O O . CYS A 1 104 ? 0.297 -17.587 -9.716 1.00 59.94 104 CYS A O 1
ATOM 752 N N . ASP A 1 105 ? 1.898 -17.223 -11.252 1.00 67.31 105 ASP A N 1
ATOM 753 C CA . ASP A 1 105 ? 2.230 -18.631 -11.506 1.00 67.31 105 ASP A CA 1
ATOM 754 C C . ASP A 1 105 ? 3.269 -19.208 -10.521 1.00 67.31 105 ASP A C 1
ATOM 756 O O . ASP A 1 105 ? 3.766 -20.321 -10.713 1.00 67.31 105 ASP A O 1
ATOM 760 N N . GLY A 1 106 ? 3.652 -18.457 -9.481 1.00 58.91 106 GLY A N 1
ATOM 761 C CA . GLY A 1 106 ? 4.660 -18.880 -8.502 1.00 58.91 106 GLY A CA 1
ATOM 762 C C . GLY A 1 106 ? 6.088 -18.934 -9.056 1.00 58.91 106 GLY A C 1
ATOM 763 O O . GLY A 1 106 ? 6.968 -19.537 -8.439 1.00 58.91 106 GLY A O 1
ATOM 764 N N . ARG A 1 107 ? 6.349 -18.316 -10.214 1.00 58.59 107 ARG A N 1
ATOM 765 C CA . ARG A 1 107 ? 7.700 -18.179 -10.768 1.00 58.59 107 ARG A CA 1
ATOM 766 C C . ARG A 1 107 ? 8.336 -16.898 -10.242 1.00 58.59 107 ARG A C 1
ATOM 768 O O . ARG A 1 107 ? 7.700 -15.848 -10.187 1.00 58.59 107 ARG A O 1
ATOM 775 N N . ALA A 1 108 ? 9.616 -16.975 -9.883 1.00 52.41 108 ALA A N 1
ATOM 776 C CA . ALA A 1 108 ? 10.379 -15.782 -9.540 1.00 52.41 108 ALA A CA 1
ATOM 777 C C . ALA A 1 108 ? 10.380 -14.810 -10.738 1.00 52.41 108 ALA A C 1
ATOM 779 O O . ALA A 1 108 ? 10.535 -15.264 -11.880 1.00 52.41 108 ALA A O 1
ATOM 780 N N . PRO A 1 109 ? 10.211 -13.496 -10.510 1.00 53.16 109 PRO A N 1
ATOM 781 C CA . PRO A 1 109 ? 10.226 -12.515 -11.582 1.00 53.16 109 PRO A CA 1
ATOM 782 C C . PRO A 1 109 ? 11.612 -12.507 -12.233 1.00 53.16 109 PRO A C 1
ATOM 784 O O . PRO A 1 109 ? 12.579 -11.988 -11.682 1.00 53.16 109 PRO A O 1
ATOM 787 N N . SER A 1 110 ? 11.721 -13.121 -13.411 1.00 53.12 110 SER A N 1
ATOM 788 C CA . SER A 1 110 ? 12.918 -13.037 -14.240 1.00 53.12 110 SER A CA 1
ATOM 789 C C . SER A 1 110 ? 12.717 -11.929 -15.261 1.00 53.12 110 SER A C 1
ATOM 791 O O . SER A 1 110 ? 11.872 -12.033 -16.149 1.00 53.12 110 SER A O 1
ATOM 793 N N . LEU A 1 111 ? 13.501 -10.862 -15.122 1.00 53.00 111 LEU A N 1
ATOM 794 C CA . LEU A 1 111 ? 13.586 -9.766 -16.089 1.00 53.00 111 LEU A CA 1
ATOM 795 C C . LEU A 1 111 ? 14.564 -10.078 -17.231 1.00 53.00 111 LEU A C 1
ATOM 797 O O . LEU A 1 111 ? 14.945 -9.171 -17.971 1.00 53.00 111 LEU A O 1
ATOM 801 N N . ALA A 1 112 ? 14.995 -11.338 -17.378 1.00 53.94 112 ALA A N 1
ATOM 802 C CA . ALA A 1 112 ? 15.889 -11.714 -18.462 1.00 53.94 112 ALA A CA 1
ATOM 803 C C . ALA A 1 112 ? 15.249 -11.307 -19.803 1.00 53.94 112 ALA A C 1
ATOM 805 O O . ALA A 1 112 ? 14.082 -11.644 -20.050 1.00 53.94 112 ALA A O 1
ATOM 806 N N . PRO A 1 113 ? 15.966 -10.558 -20.662 1.00 50.97 113 PRO A N 1
ATOM 807 C CA . PRO A 1 113 ? 15.449 -10.221 -21.976 1.00 50.97 113 PRO A CA 1
ATOM 808 C C . PRO A 1 113 ? 15.085 -11.519 -22.708 1.00 50.97 113 PRO A C 1
ATOM 810 O O . PRO A 1 113 ? 15.775 -12.528 -22.523 1.00 50.97 113 PRO A O 1
ATOM 813 N N . PRO A 1 114 ? 14.008 -11.528 -23.520 1.00 50.91 114 PRO A N 1
ATOM 814 C CA . PRO A 1 114 ? 13.711 -12.689 -24.344 1.00 50.91 114 PRO A CA 1
ATOM 815 C C . PRO A 1 114 ? 14.973 -13.011 -25.140 1.00 50.91 114 PRO A C 1
ATOM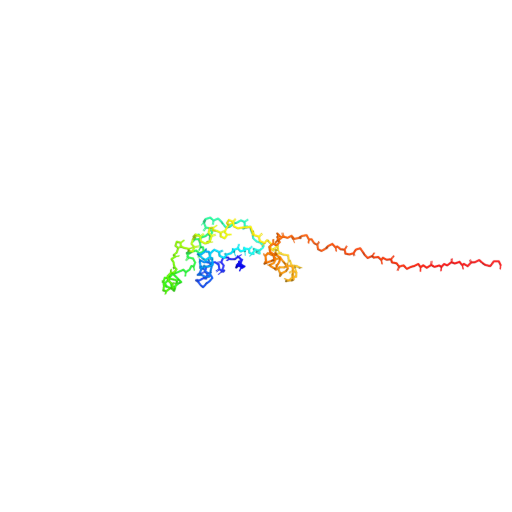 817 O O . PRO A 1 114 ? 15.535 -12.115 -25.776 1.00 50.91 114 PRO A O 1
ATOM 820 N N . ALA A 1 115 ? 15.445 -14.257 -25.036 1.00 54.41 115 ALA A N 1
ATOM 821 C CA . ALA A 1 115 ? 16.569 -14.730 -25.825 1.00 54.41 115 ALA A CA 1
ATOM 822 C C . ALA A 1 115 ? 16.280 -14.346 -27.276 1.00 54.41 115 ALA A C 1
ATOM 824 O O . ALA A 1 115 ? 15.255 -14.760 -27.823 1.00 54.41 115 ALA A O 1
ATOM 825 N N . GLN A 1 116 ? 17.117 -13.475 -27.848 1.00 49.00 116 GLN A N 1
ATOM 826 C CA . GLN A 1 116 ? 17.017 -13.124 -29.256 1.00 49.00 116 GLN A CA 1
ATOM 827 C C . GLN A 1 116 ? 17.114 -14.449 -29.997 1.00 49.00 116 GLN A C 1
ATOM 829 O O . GLN A 1 116 ? 18.145 -15.119 -29.929 1.00 49.00 116 GLN A O 1
ATOM 834 N N . SER A 1 117 ? 16.005 -14.881 -30.597 1.00 49.12 117 SER A N 1
ATOM 835 C CA . SER A 1 117 ? 15.989 -16.060 -31.444 1.00 49.12 117 SER A CA 1
ATOM 836 C C . SER A 1 117 ? 17.038 -15.805 -32.510 1.00 49.12 117 SER A C 1
ATOM 838 O O . SER A 1 117 ? 16.878 -14.877 -33.307 1.00 49.12 117 SER A O 1
ATOM 840 N N . ALA A 1 118 ? 18.136 -16.559 -32.449 1.00 52.25 118 ALA A N 1
ATOM 841 C CA . ALA A 1 118 ? 19.159 -16.545 -33.470 1.00 52.25 118 ALA A CA 1
ATOM 842 C C . ALA A 1 118 ? 18.439 -16.718 -34.806 1.00 52.25 118 ALA A C 1
ATOM 844 O O . ALA A 1 118 ? 17.762 -17.723 -35.022 1.00 52.25 118 ALA A O 1
ATOM 845 N N . ALA A 1 119 ? 18.499 -15.683 -35.640 1.00 53.25 119 ALA A N 1
ATOM 846 C CA . ALA A 1 119 ? 18.054 -15.775 -37.009 1.00 53.25 119 ALA A CA 1
A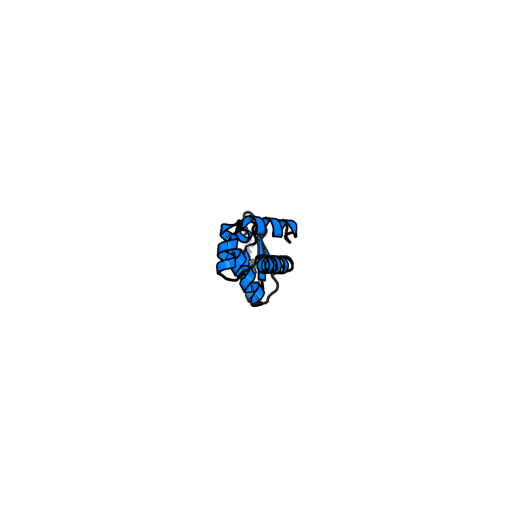TOM 847 C C . ALA A 1 119 ? 18.895 -16.879 -37.654 1.00 53.25 119 ALA A C 1
ATOM 849 O O . ALA A 1 119 ? 20.097 -16.714 -37.866 1.00 53.25 119 ALA A O 1
ATOM 850 N N . GLU A 1 120 ? 18.277 -18.034 -37.882 1.00 52.75 120 GLU A N 1
ATOM 851 C CA . GLU A 1 120 ? 18.799 -19.045 -38.786 1.00 52.75 120 GLU A CA 1
ATOM 852 C C . GLU A 1 120 ? 18.742 -18.443 -40.191 1.00 52.75 120 GLU A C 1
ATOM 854 O O . GLU A 1 120 ? 17.735 -18.535 -40.891 1.00 52.75 120 GLU A O 1
ATOM 859 N N . ASP A 1 121 ? 19.817 -17.756 -40.574 1.00 54.03 121 ASP A N 1
ATOM 860 C CA . ASP A 1 121 ? 20.028 -17.283 -41.936 1.00 54.03 121 ASP A CA 1
ATOM 861 C C . ASP A 1 121 ? 20.455 -18.486 -42.788 1.00 54.03 121 ASP A C 1
ATOM 863 O O . ASP A 1 121 ? 21.633 -18.794 -42.985 1.00 54.03 121 ASP A O 1
ATOM 867 N N . GLY A 1 122 ? 19.454 -19.266 -43.190 1.00 58.31 122 GLY A N 1
ATOM 868 C CA . GLY A 1 122 ? 19.582 -20.294 -44.205 1.00 58.31 122 GLY A CA 1
ATOM 869 C C . GLY A 1 122 ? 19.340 -19.695 -45.586 1.00 58.31 122 GLY A C 1
ATOM 870 O O . GLY A 1 122 ? 18.294 -19.102 -45.829 1.00 58.31 122 GLY A O 1
ATOM 871 N N . GLY A 1 123 ? 20.249 -19.939 -46.530 1.00 52.00 123 GLY A N 1
ATOM 872 C CA . GLY A 1 123 ? 19.919 -19.793 -47.949 1.00 52.00 123 GLY A CA 1
ATOM 873 C C . GLY A 1 123 ? 21.101 -19.451 -48.834 1.00 52.00 123 GLY A C 1
ATOM 874 O O . GLY A 1 123 ? 21.476 -18.294 -48.963 1.00 52.00 123 GLY A O 1
ATOM 875 N N . GLY A 1 124 ? 21.684 -20.470 -49.463 1.00 55.69 124 GLY A N 1
ATOM 876 C CA . GLY A 1 124 ? 22.855 -20.331 -50.317 1.00 55.69 124 GLY A CA 1
ATOM 877 C C . GLY A 1 124 ? 22.616 -19.596 -51.635 1.00 55.69 124 GLY A C 1
ATOM 878 O O . GLY A 1 124 ? 21.501 -19.499 -52.140 1.00 55.69 124 GLY A O 1
ATOM 879 N N . VAL A 1 125 ? 23.719 -19.172 -52.250 1.00 53.00 125 VAL A N 1
ATOM 880 C CA . VAL A 1 125 ? 23.759 -18.824 -53.671 1.00 53.00 125 VAL A CA 1
ATOM 881 C C . VAL A 1 125 ? 24.944 -19.538 -54.308 1.00 53.00 125 VAL A C 1
ATOM 883 O O . VAL A 1 125 ? 26.108 -19.253 -54.034 1.00 53.00 125 VAL A O 1
ATOM 886 N N . ALA A 1 126 ? 24.612 -20.506 -55.156 1.00 60.62 126 ALA A N 1
ATOM 887 C CA . ALA A 1 126 ? 25.521 -21.128 -56.098 1.00 60.62 126 ALA A CA 1
ATOM 888 C C . ALA A 1 126 ? 25.838 -20.144 -57.235 1.00 60.62 126 ALA A C 1
ATOM 890 O O . ALA A 1 126 ? 24.929 -19.547 -57.806 1.00 60.62 126 ALA A O 1
ATOM 891 N N . ALA A 1 127 ? 27.108 -20.031 -57.624 1.00 54.47 127 ALA A N 1
ATOM 892 C CA . ALA A 1 127 ? 27.493 -19.435 -58.901 1.00 54.47 127 ALA A CA 1
ATOM 893 C C . ALA A 1 127 ? 28.743 -20.138 -59.446 1.00 54.47 127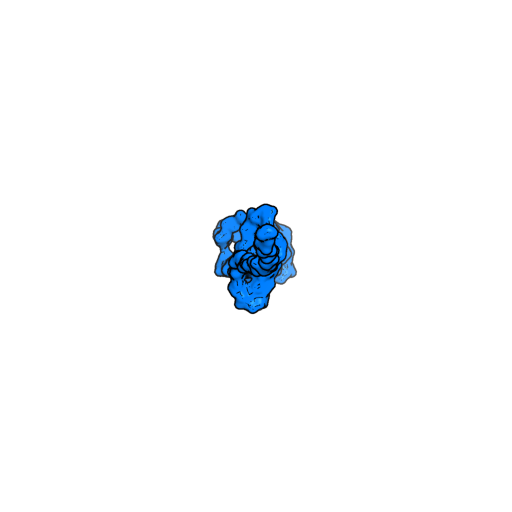 ALA A C 1
ATOM 895 O O . ALA A 1 127 ? 29.878 -19.717 -59.234 1.00 54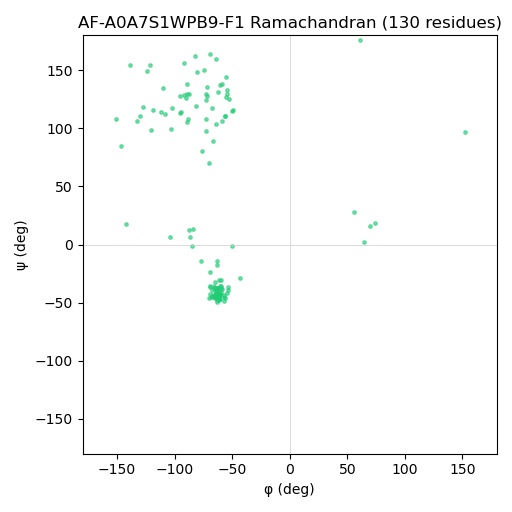.47 127 ALA A O 1
ATOM 896 N N . GLY A 1 128 ? 28.517 -21.250 -60.145 1.00 59.69 128 GLY A N 1
ATOM 897 C CA . GLY A 1 128 ? 29.492 -21.838 -61.053 1.00 59.69 128 GLY A CA 1
ATOM 898 C C . GLY A 1 128 ? 29.235 -21.334 -62.469 1.00 59.69 128 GLY A C 1
ATOM 899 O O . GLY A 1 128 ? 28.219 -21.685 -63.061 1.00 59.69 128 GLY A O 1
ATOM 900 N N . ILE A 1 129 ? 30.160 -20.555 -63.030 1.00 59.97 129 ILE A N 1
ATOM 901 C CA . ILE A 1 129 ? 30.256 -20.334 -64.479 1.00 59.97 129 ILE A CA 1
ATOM 902 C C . ILE A 1 129 ? 31.724 -20.516 -64.887 1.00 59.97 129 ILE A C 1
ATOM 904 O O . ILE A 1 129 ? 32.577 -19.677 -64.613 1.00 59.97 129 ILE A O 1
ATOM 908 N N . ARG A 1 130 ? 32.008 -21.643 -65.551 1.00 59.06 130 ARG A N 1
ATOM 909 C CA . ARG A 1 130 ? 33.185 -21.874 -66.404 1.00 59.06 130 ARG A CA 1
ATOM 910 C C . ARG A 1 130 ? 32.691 -22.377 -67.757 1.00 59.06 130 ARG A C 1
ATOM 912 O O . ARG A 1 130 ? 32.134 -23.470 -67.806 1.00 59.06 130 ARG A O 1
ATOM 919 N N . ARG A 1 131 ? 32.964 -21.626 -68.823 1.00 58.34 131 ARG A N 1
ATOM 920 C CA . ARG A 1 131 ? 33.256 -22.083 -70.200 1.00 58.34 131 ARG A CA 1
ATOM 921 C C . ARG A 1 131 ? 34.172 -20.994 -70.781 1.00 58.34 131 ARG A C 1
ATOM 923 O O . ARG A 1 131 ? 33.828 -19.826 -70.638 1.00 58.34 131 ARG A O 1
ATOM 930 N N . GLN A 1 132 ? 35.468 -21.265 -70.968 1.00 70.94 132 GLN A N 1
ATOM 931 C CA . GLN A 1 132 ? 36.093 -21.849 -72.171 1.00 70.94 132 GLN A CA 1
ATOM 932 C C . GLN A 1 132 ? 35.660 -21.150 -73.452 1.00 70.94 132 GLN A C 1
ATOM 934 O O . GLN A 1 132 ? 34.463 -21.269 -73.788 1.00 70.94 132 GLN A O 1
#

Radius of gyration: 23.67 Å; Cα contacts (8 Å, |Δi|>4): 140; chains: 1; bounding box: 52×35×85 Å

Nearest PDB structures (foldseek):
  5ku7-assembly1_B  TM=6.236E-01  e=4.157E-02  Vitis rotundifolia
  2hma-assembly1_A-2  TM=3.217E-01  e=6.026E-01  Streptococcus pneumoniae
  8amz-assembly1_W  TM=3.073E-01  e=6.387E-01  Spinacia oleracea
  5vip-assembly1_B  TM=3.620E-01  e=4.103E+00  Pseudomonas aeruginosa
  1ufq-assembly1_D  TM=2.375E-01  e=8.241E+00  Homo sapiens

Solvent-accessible surface area (backbone atoms only — not comparable to full-atom values): 7946 Å² total; per-residue (Å²): 84,81,40,72,60,44,69,74,46,53,21,31,45,69,52,34,48,52,48,23,51,35,44,75,69,68,43,63,59,36,34,35,35,64,66,61,92,75,65,69,50,74,67,52,51,51,51,22,59,62,54,28,45,71,70,30,51,50,58,35,47,77,70,75,45,51,71,66,52,34,51,52,27,52,50,53,44,42,72,33,76,64,46,77,42,70,72,49,100,74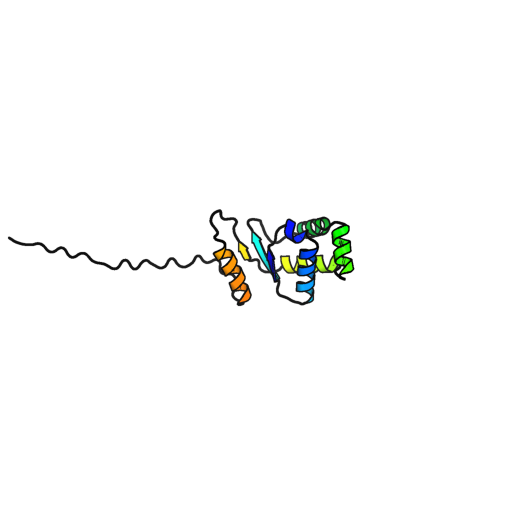,64,55,68,64,58,58,49,50,42,54,49,32,48,76,70,75,38,78,72,72,83,70,72,79,76,76,76,75,78,81,85,77,80,88,80,90,84,88,87,87,79,135

Organism: Alexandrium catenella (NCBI:txid2925)

Mean predicted aligned error: 11.69 Å